Protein AF-A0A347SPN7-F1 (afdb_monomer_lite)

InterPro domains:
  IPR013324 RNA polymerase sigma factor, region 3/4-like [SSF88659] (91-164)
  IPR013325 RNA polymerase sigma factor, region 2 [SSF88946] (21-99)

Foldseek 3Di:
DDQAQALVSQLVVCVVVLVLLVVLCVVLVHDPPDPCNVVLSVVLSVLRSVLSNPDPDDDPVSSVVSSVSSNVVNNVVVVVVVVCVVCVVPDPDDPPPDDPDDPPLCVPVVVVCVVVDDPLLVCCVVCCVVVVDDLVVSCVVVVHDSVVSVVSPVVSCVVCVVVVPDD

Sequence (167 aa):
MNLEHDLTTGFTLAWKEQRLIFGALKRAGVYRSNYLYEDLVQEGYLTYALTWSNSHLTGEEFNHYVFQRIVWRTLDLLRHERYRQEHSDVDELMINDEQVGEPLFWDVQVQELLPQLTAVEQQILFKHLLQEQKLSLLAINLGVTPRYLRKVRTQLRAKLRPLLGRE

Radius of gyration: 19.08 Å; chains: 1; bounding box: 44×43×43 Å

Organism: NCBI:txid1303590

Structure (mmCIF, N/CA/C/O backbone):
data_AF-A0A347SPN7-F1
#
_entry.id   AF-A0A347SPN7-F1
#
loop_
_atom_site.group_PDB
_atom_site.id
_atom_site.type_symbol
_atom_site.label_atom_id
_atom_site.label_alt_id
_atom_site.label_comp_id
_atom_site.label_asym_id
_atom_site.label_entity_id
_atom_site.label_seq_id
_atom_site.pdbx_PDB_ins_code
_atom_site.Cartn_x
_atom_site.Cartn_y
_atom_site.Cartn_z
_atom_site.occupancy
_atom_site.B_iso_or_equiv
_atom_site.auth_seq_id
_atom_site.auth_comp_id
_atom_site.auth_asym_id
_atom_site.auth_atom_id
_atom_site.pdbx_PDB_model_num
ATOM 1 N N . MET A 1 1 ? -17.012 8.437 21.293 1.00 52.00 1 MET A N 1
ATOM 2 C CA . MET A 1 1 ? -16.875 6.998 21.597 1.00 52.00 1 MET A CA 1
ATOM 3 C C . MET A 1 1 ? -15.444 6.654 21.227 1.00 52.00 1 MET A C 1
ATOM 5 O O . MET A 1 1 ? -15.105 6.857 20.068 1.00 52.00 1 MET A O 1
ATOM 9 N N . ASN A 1 2 ? -14.586 6.305 22.189 1.00 75.25 2 ASN A N 1
ATOM 10 C CA . ASN A 1 2 ? -13.213 5.907 21.865 1.00 75.25 2 ASN A CA 1
ATOM 11 C C . ASN A 1 2 ? -13.290 4.557 21.157 1.00 75.25 2 ASN A C 1
ATOM 13 O O . ASN A 1 2 ? -13.872 3.622 21.701 1.00 75.25 2 ASN A O 1
ATOM 17 N N . LE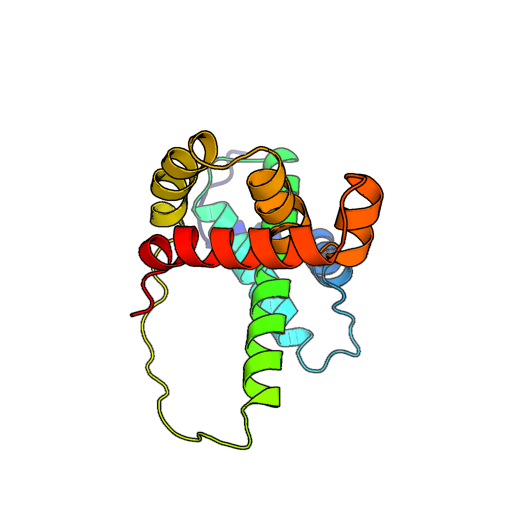U A 1 3 ? -12.803 4.504 19.922 1.00 85.12 3 LEU A N 1
ATOM 18 C CA . LEU A 1 3 ? -12.717 3.261 19.170 1.00 85.12 3 LEU A CA 1
ATOM 19 C C . LEU A 1 3 ? -11.460 2.527 19.630 1.00 85.12 3 LEU A C 1
ATOM 21 O O . LEU A 1 3 ? -10.397 3.137 19.739 1.00 85.12 3 LEU A O 1
ATOM 25 N N . GLU A 1 4 ? -11.592 1.240 19.923 1.00 91.94 4 GLU A N 1
ATOM 26 C CA . GLU A 1 4 ? -10.448 0.407 20.273 1.00 91.94 4 GLU A CA 1
ATOM 27 C C . GLU A 1 4 ? -9.608 0.124 19.024 1.00 91.94 4 GLU A C 1
ATOM 29 O O . GLU A 1 4 ? -10.133 -0.102 17.932 1.00 91.94 4 GLU A O 1
ATOM 34 N N . HIS A 1 5 ? -8.286 0.148 19.181 1.00 92.00 5 HIS A N 1
ATOM 35 C CA . HIS A 1 5 ? -7.334 -0.188 18.125 1.00 92.00 5 HIS A CA 1
ATOM 36 C C . HIS A 1 5 ? -7.055 -1.692 18.127 1.00 92.00 5 HIS A C 1
ATOM 38 O O . HIS A 1 5 ? -5.958 -2.142 18.436 1.00 92.00 5 HIS A O 1
ATOM 44 N N . ASP A 1 6 ? -8.079 -2.478 17.803 1.00 94.44 6 ASP A N 1
ATOM 45 C CA . ASP A 1 6 ? -8.001 -3.932 17.697 1.00 94.44 6 ASP A CA 1
ATOM 46 C C . ASP A 1 6 ? -8.460 -4.422 16.311 1.00 94.44 6 ASP A C 1
ATOM 48 O O . ASP A 1 6 ? -9.026 -3.676 15.504 1.00 94.44 6 ASP A O 1
ATOM 52 N N . LEU A 1 7 ? -8.207 -5.697 16.011 1.00 94.44 7 LEU A N 1
ATOM 53 C CA . LEU A 1 7 ? -8.581 -6.290 14.724 1.00 94.44 7 LEU A CA 1
ATOM 54 C C . LEU A 1 7 ? -10.097 -6.286 14.506 1.00 94.44 7 LEU A C 1
ATOM 56 O O . LEU A 1 7 ? -10.555 -6.016 13.396 1.00 94.44 7 LEU A O 1
ATOM 60 N N . THR A 1 8 ? -10.880 -6.556 15.552 1.00 96.75 8 THR A N 1
ATOM 61 C CA . THR A 1 8 ? -12.343 -6.651 15.469 1.00 96.75 8 THR A CA 1
ATOM 62 C C . THR A 1 8 ? -12.957 -5.315 15.062 1.00 96.75 8 THR A C 1
ATOM 64 O O . THR A 1 8 ? -13.775 -5.247 14.134 1.00 96.75 8 THR A O 1
ATOM 67 N N . THR A 1 9 ? -12.526 -4.229 15.708 1.00 96.00 9 THR A N 1
ATOM 68 C CA . THR A 1 9 ? -12.932 -2.866 15.356 1.00 96.00 9 THR A CA 1
ATOM 69 C C . THR A 1 9 ? -12.430 -2.511 13.965 1.00 96.00 9 THR A C 1
ATOM 71 O O . THR A 1 9 ? -13.204 -1.997 13.157 1.00 96.00 9 THR A O 1
ATOM 74 N N . GLY A 1 10 ? -11.185 -2.868 13.638 1.00 96.06 10 GLY A N 1
ATOM 75 C CA . GLY A 1 10 ? -10.600 -2.675 12.313 1.00 96.06 10 GLY A CA 1
ATOM 76 C C . GLY A 1 10 ? -11.443 -3.284 11.189 1.00 96.06 10 GLY A C 1
ATOM 77 O O . GLY A 1 10 ? -11.787 -2.583 10.240 1.00 96.06 10 GLY A O 1
ATOM 78 N N . PHE A 1 11 ? -11.855 -4.549 11.312 1.00 97.50 11 PHE A N 1
ATOM 79 C CA . PHE A 1 11 ? -12.741 -5.202 10.339 1.00 97.50 11 PHE A CA 1
ATOM 80 C C . PHE A 1 11 ? -14.124 -4.559 10.278 1.00 97.50 11 PHE A C 1
ATOM 82 O O . PHE A 1 11 ? -14.674 -4.368 9.194 1.00 97.50 11 PHE A O 1
ATOM 89 N N . THR A 1 12 ? -14.685 -4.189 11.428 1.00 97.56 12 THR A N 1
ATOM 90 C CA . THR A 1 12 ? -15.996 -3.531 11.488 1.00 97.56 12 THR A CA 1
ATOM 91 C C . THR A 1 12 ? -15.971 -2.184 10.763 1.00 97.56 12 THR A C 1
ATOM 93 O O . THR A 1 12 ? -16.914 -1.838 10.048 1.00 97.56 12 THR A O 1
ATOM 96 N N . LEU A 1 13 ? -14.887 -1.423 10.921 1.00 96.56 13 LEU A N 1
ATOM 97 C CA . LEU A 1 13 ? -14.667 -0.164 10.215 1.00 96.56 13 LEU A CA 1
ATOM 98 C C . LEU A 1 13 ? -14.411 -0.397 8.725 1.00 96.56 13 LEU A C 1
ATOM 100 O O . LEU A 1 13 ? -15.049 0.256 7.905 1.00 96.56 13 LEU A O 1
ATOM 104 N N . ALA A 1 14 ? -13.574 -1.372 8.367 1.00 96.81 14 ALA A N 1
ATOM 105 C CA . ALA A 1 14 ? -13.325 -1.760 6.980 1.00 96.81 14 ALA A CA 1
ATOM 106 C C . ALA A 1 14 ? -14.634 -2.117 6.252 1.00 96.81 14 ALA A C 1
ATOM 108 O O . ALA A 1 14 ? -14.866 -1.702 5.116 1.00 96.81 14 ALA A O 1
ATOM 109 N N . TRP A 1 15 ? -15.532 -2.840 6.932 1.00 96.81 15 TRP A N 1
ATOM 110 C CA . TRP A 1 15 ? -16.851 -3.203 6.414 1.00 96.81 15 TRP A CA 1
ATOM 111 C C . TRP A 1 15 ? -17.771 -2.002 6.187 1.00 96.81 15 TRP A C 1
ATOM 113 O O . TRP A 1 15 ? -18.604 -2.040 5.287 1.00 96.81 15 TRP A O 1
ATOM 123 N N . LYS A 1 16 ? -17.624 -0.924 6.960 1.00 96.31 16 LYS A N 1
ATOM 124 C CA . LYS A 1 16 ? -18.358 0.332 6.734 1.00 96.31 16 LYS A CA 1
ATOM 125 C C . LYS A 1 16 ? -17.717 1.169 5.625 1.00 96.31 16 LYS A C 1
ATOM 127 O O . LYS A 1 16 ? -18.426 1.732 4.796 1.00 96.31 16 LYS A O 1
ATOM 132 N N . GLU A 1 17 ? -16.389 1.182 5.560 1.00 94.19 17 GLU A N 1
ATOM 133 C CA . GLU A 1 17 ? -15.586 1.976 4.623 1.00 94.19 17 GLU A CA 1
ATOM 134 C C . GLU A 1 17 ? -15.191 1.207 3.349 1.00 94.19 17 GLU A C 1
ATOM 136 O O . GLU A 1 17 ? -14.136 1.433 2.755 1.00 94.19 17 GLU A O 1
ATOM 141 N N . GLN A 1 18 ? -16.064 0.323 2.853 1.00 96.75 18 GLN A N 1
ATOM 142 C CA . GLN A 1 18 ? -15.771 -0.511 1.672 1.00 96.75 18 GLN A CA 1
ATOM 143 C C . GLN A 1 18 ? -15.398 0.325 0.438 1.00 96.75 18 GLN A C 1
ATOM 145 O O . GLN A 1 18 ? -14.597 -0.087 -0.400 1.00 96.75 18 GLN A O 1
ATOM 150 N N . ARG A 1 19 ? -15.960 1.537 0.324 1.00 97.25 19 ARG A N 1
ATOM 151 C CA . ARG A 1 19 ? -15.672 2.462 -0.782 1.00 97.25 19 ARG A CA 1
ATOM 152 C C . ARG A 1 19 ? -14.202 2.875 -0.813 1.00 97.25 19 ARG A C 1
ATOM 154 O O . ARG A 1 19 ? -13.665 3.038 -1.907 1.00 97.25 19 ARG A O 1
ATOM 161 N N . LEU A 1 20 ? -13.562 3.018 0.349 1.00 97.69 20 LEU A N 1
ATOM 162 C CA . LEU A 1 20 ? -12.138 3.328 0.455 1.00 97.69 20 LEU A CA 1
ATOM 163 C C . LEU A 1 20 ? -11.307 2.170 -0.099 1.00 97.69 20 LEU A C 1
ATOM 165 O O . LEU A 1 20 ? -10.446 2.389 -0.951 1.00 97.69 20 LEU A O 1
ATOM 169 N N . ILE A 1 21 ? -11.630 0.942 0.312 1.00 97.94 21 ILE A N 1
ATOM 170 C CA . ILE A 1 21 ? -10.950 -0.282 -0.132 1.00 97.94 21 ILE A CA 1
ATOM 171 C C . ILE A 1 21 ? -11.104 -0.451 -1.647 1.00 97.94 21 ILE A C 1
ATOM 173 O O . ILE A 1 21 ? -10.113 -0.532 -2.371 1.00 97.94 21 ILE A O 1
ATOM 177 N N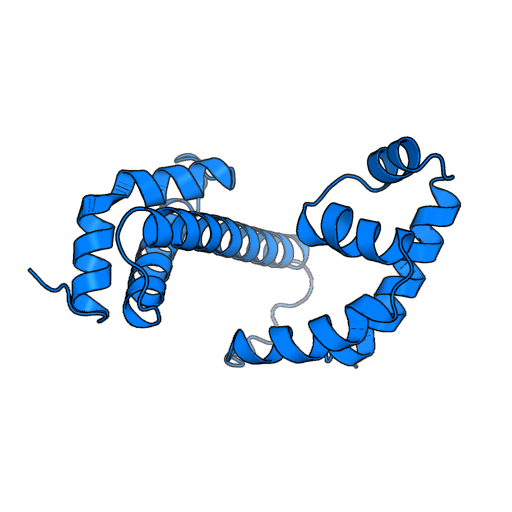 . PHE A 1 22 ? -12.332 -0.395 -2.171 1.00 97.62 22 PHE A N 1
ATOM 178 C CA . PHE A 1 22 ? -12.571 -0.498 -3.614 1.00 97.62 22 PHE A CA 1
ATOM 179 C C . PHE A 1 22 ? -11.910 0.636 -4.403 1.00 97.62 22 PHE A C 1
ATOM 181 O O . PHE A 1 22 ? -11.424 0.419 -5.514 1.00 97.62 22 PHE A O 1
ATOM 188 N N . GLY A 1 23 ? -11.873 1.846 -3.842 1.00 93.62 23 GLY A N 1
ATOM 189 C CA . GLY A 1 23 ? -11.160 2.979 -4.421 1.00 93.62 23 GLY A CA 1
ATOM 190 C C . GLY A 1 23 ? -9.652 2.737 -4.510 1.00 93.62 23 GLY A C 1
ATOM 191 O O . GLY A 1 23 ? -9.049 3.048 -5.539 1.00 93.62 23 GLY A O 1
ATOM 192 N N . ALA A 1 24 ? -9.058 2.146 -3.473 1.00 96.75 24 ALA A N 1
ATOM 193 C CA . ALA A 1 24 ? -7.641 1.801 -3.431 1.00 96.75 24 ALA A CA 1
ATOM 194 C C . ALA A 1 24 ? -7.299 0.727 -4.475 1.00 96.75 24 ALA A C 1
ATOM 196 O O . ALA A 1 24 ? -6.397 0.927 -5.289 1.00 96.75 24 ALA A O 1
ATOM 197 N N . LEU A 1 25 ? -8.087 -0.351 -4.549 1.00 95.44 25 LEU A N 1
ATOM 198 C CA . LEU A 1 25 ? -7.935 -1.389 -5.575 1.00 95.44 25 LEU A CA 1
ATOM 199 C C . LEU A 1 25 ? -8.046 -0.807 -6.989 1.00 95.44 25 LEU A C 1
ATOM 201 O O . LEU A 1 25 ? -7.188 -1.047 -7.840 1.00 95.44 25 LEU A O 1
ATOM 205 N N . LYS A 1 26 ? -9.058 0.035 -7.232 1.00 89.38 26 LYS A N 1
ATOM 206 C CA . LYS A 1 26 ? -9.231 0.712 -8.523 1.00 89.38 26 LYS A CA 1
ATOM 207 C C . LYS A 1 26 ? -8.022 1.581 -8.869 1.00 89.38 26 LYS A C 1
ATOM 209 O O . LYS A 1 26 ? -7.606 1.609 -10.025 1.00 89.38 26 LYS A O 1
ATOM 214 N N . ARG A 1 27 ? -7.438 2.277 -7.888 1.00 88.56 27 ARG A N 1
ATOM 215 C CA . ARG A 1 27 ? -6.217 3.073 -8.083 1.00 88.56 27 ARG A CA 1
ATOM 216 C C . ARG A 1 27 ? -4.997 2.205 -8.402 1.00 88.56 27 ARG A C 1
ATOM 218 O O . ARG A 1 27 ? -4.162 2.642 -9.186 1.00 88.56 27 ARG A O 1
ATOM 225 N N . ALA A 1 28 ? -4.928 0.990 -7.865 1.00 90.31 28 ALA A N 1
ATOM 226 C CA . ALA A 1 28 ? -3.925 -0.013 -8.226 1.00 90.31 28 ALA A CA 1
ATOM 227 C C . ALA A 1 28 ? -4.193 -0.691 -9.592 1.00 90.31 28 ALA A C 1
ATOM 229 O O . ALA A 1 28 ? -3.449 -1.582 -9.994 1.00 90.31 28 ALA A O 1
ATOM 230 N N . GLY A 1 29 ? -5.237 -0.281 -10.325 1.00 88.56 29 GLY A N 1
ATOM 231 C CA . GLY A 1 29 ? -5.594 -0.847 -11.629 1.00 88.56 29 GLY A CA 1
ATOM 232 C C . GLY A 1 29 ? -6.382 -2.157 -11.549 1.00 88.56 29 GLY A C 1
ATOM 233 O O . GLY A 1 29 ? -6.485 -2.869 -12.548 1.00 88.56 29 GLY A O 1
ATOM 234 N N . VAL A 1 30 ? -6.944 -2.485 -10.383 1.00 92.69 30 VAL A N 1
ATOM 235 C CA . VAL A 1 30 ? -7.755 -3.687 -10.170 1.00 92.69 30 VAL A CA 1
ATOM 236 C C . VAL A 1 30 ? -9.229 -3.360 -10.382 1.00 92.69 30 VAL A C 1
ATOM 238 O O . VAL A 1 30 ? -9.826 -2.549 -9.673 1.00 92.69 30 VAL A O 1
ATOM 241 N N . TYR A 1 31 ? -9.823 -4.017 -11.374 1.00 88.69 31 TYR A N 1
ATOM 242 C CA . TYR A 1 31 ? -11.243 -3.927 -11.709 1.00 88.69 31 TYR A CA 1
ATOM 243 C C . TYR A 1 31 ? -11.896 -5.301 -11.550 1.00 88.69 31 TYR A C 1
ATOM 245 O O . TYR A 1 31 ? -11.201 -6.311 -11.523 1.00 88.69 31 TYR A O 1
ATOM 253 N N . ARG A 1 32 ? -13.233 -5.349 -11.508 1.00 87.88 32 ARG A N 1
ATOM 254 C CA . ARG A 1 32 ? -14.009 -6.596 -11.346 1.00 87.88 32 ARG A CA 1
ATOM 255 C C . ARG A 1 32 ? -13.740 -7.667 -12.408 1.00 87.88 32 ARG A C 1
ATOM 257 O O . ARG A 1 32 ? -14.059 -8.822 -12.190 1.00 87.88 32 ARG A O 1
ATOM 264 N N . SER A 1 33 ? -13.190 -7.287 -13.559 1.00 87.38 33 SER A N 1
ATOM 265 C CA . SER A 1 33 ? -12.780 -8.219 -14.612 1.00 87.38 33 SER A CA 1
ATOM 266 C C . SER A 1 33 ? -11.455 -8.935 -14.324 1.00 87.38 33 SER A C 1
ATOM 268 O O . SER A 1 33 ? -11.091 -9.839 -15.069 1.00 87.38 33 SER A O 1
ATOM 270 N N . ASN A 1 34 ? -10.705 -8.521 -13.298 1.00 86.88 34 ASN A N 1
ATOM 271 C CA . ASN A 1 34 ? -9.487 -9.204 -12.875 1.00 86.88 34 ASN A CA 1
ATOM 272 C C . ASN A 1 34 ? -9.861 -10.522 -12.178 1.00 86.88 34 ASN A C 1
ATOM 274 O O . ASN A 1 34 ? -10.700 -10.524 -11.283 1.00 86.88 34 ASN A O 1
ATOM 278 N N . TYR A 1 35 ? -9.229 -11.631 -12.562 1.00 88.56 35 TYR A N 1
ATOM 279 C CA . TYR A 1 35 ? -9.510 -12.949 -11.985 1.00 88.56 35 TYR A CA 1
ATOM 280 C C . TYR A 1 35 ? -9.150 -13.049 -10.489 1.00 88.56 35 TYR A C 1
ATOM 282 O O . TYR A 1 35 ? -9.762 -13.840 -9.785 1.00 88.56 35 TYR A O 1
ATOM 290 N N . LEU A 1 36 ? -8.234 -12.208 -9.990 1.00 92.06 36 LEU A N 1
ATOM 291 C CA . LEU A 1 36 ? -7.881 -12.100 -8.565 1.00 92.06 36 LEU A CA 1
ATOM 292 C C . LEU A 1 36 ? -8.756 -11.101 -7.797 1.00 92.06 36 LEU A C 1
ATOM 294 O O . LEU A 1 36 ? -8.411 -10.720 -6.682 1.00 92.06 36 LEU A O 1
ATOM 298 N N . TYR A 1 37 ? -9.820 -10.563 -8.402 1.00 92.94 37 TYR A N 1
ATOM 299 C CA . TYR A 1 37 ? -10.54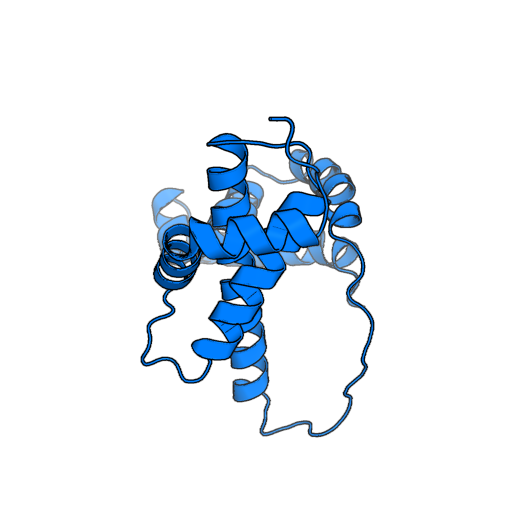1 -9.426 -7.824 1.00 92.94 37 TYR A CA 1
ATOM 300 C C . TYR A 1 37 ? -11.032 -9.700 -6.399 1.00 92.94 37 TYR A C 1
ATOM 302 O O . TYR A 1 37 ? -10.773 -8.890 -5.513 1.00 92.94 37 TYR A O 1
ATOM 310 N N . GLU A 1 38 ? -11.704 -10.830 -6.178 1.00 94.75 38 GLU A N 1
ATOM 311 C CA . GLU A 1 38 ? -12.250 -11.188 -4.864 1.00 94.75 38 GLU A CA 1
ATOM 312 C C . GLU A 1 38 ? -11.137 -11.388 -3.824 1.00 94.75 38 GLU A C 1
ATOM 314 O O . GLU A 1 38 ? -11.227 -10.857 -2.717 1.00 94.75 38 GLU A O 1
ATOM 319 N N . ASP A 1 39 ? -10.037 -12.046 -4.199 1.00 96.31 39 ASP A N 1
ATOM 320 C CA . ASP A 1 39 ? -8.890 -12.263 -3.308 1.00 96.31 39 ASP A CA 1
ATOM 321 C C . ASP A 1 39 ? -8.228 -10.937 -2.910 1.00 96.31 39 ASP A C 1
ATOM 323 O O . ASP A 1 39 ? -7.953 -10.683 -1.737 1.00 96.31 39 ASP A O 1
ATOM 327 N N . LEU A 1 40 ? -8.036 -10.032 -3.874 1.00 96.00 40 LEU A N 1
ATOM 328 C CA . LEU A 1 40 ? -7.465 -8.708 -3.624 1.00 96.00 40 LEU A CA 1
ATOM 329 C C . LEU A 1 40 ? -8.403 -7.820 -2.800 1.00 96.00 40 LEU A C 1
ATOM 331 O O . LEU A 1 40 ? -7.936 -6.971 -2.038 1.00 96.00 40 LEU A O 1
ATOM 335 N N . VAL A 1 41 ? -9.722 -7.998 -2.929 1.00 97.62 41 VAL A N 1
ATOM 336 C CA . VAL A 1 41 ? -10.701 -7.329 -2.064 1.00 97.62 41 VAL A CA 1
ATOM 337 C C . VAL A 1 41 ? -10.514 -7.791 -0.621 1.00 97.62 41 VAL A C 1
ATOM 339 O O . VAL A 1 41 ? -10.419 -6.943 0.268 1.00 97.62 41 VAL A O 1
ATOM 342 N N . GLN A 1 42 ? -10.396 -9.101 -0.388 1.00 96.62 42 GLN A N 1
ATOM 343 C CA . GLN A 1 42 ? -10.165 -9.653 0.950 1.00 96.62 42 GLN A CA 1
ATOM 344 C C . GLN A 1 42 ? -8.832 -9.189 1.546 1.00 96.62 42 GLN A C 1
ATOM 346 O O . GLN A 1 42 ? -8.793 -8.748 2.696 1.00 96.62 42 GLN A O 1
ATOM 351 N N . GLU A 1 43 ? -7.758 -9.176 0.756 1.00 97.50 43 GLU A N 1
ATOM 352 C CA . GLU A 1 43 ? -6.469 -8.600 1.165 1.00 97.50 43 GLU A CA 1
ATOM 353 C C . GLU A 1 43 ? -6.587 -7.112 1.524 1.00 97.50 43 GLU A C 1
ATOM 355 O O . GLU A 1 43 ? -5.940 -6.640 2.461 1.00 97.50 43 GLU A O 1
ATOM 360 N N . GLY A 1 44 ? -7.453 -6.366 0.836 1.00 97.38 44 GLY A N 1
ATOM 361 C CA . GLY A 1 44 ? -7.784 -4.987 1.183 1.00 97.38 44 GLY A CA 1
ATOM 362 C C . GLY A 1 44 ? -8.430 -4.855 2.567 1.00 97.38 44 GLY A C 1
ATOM 363 O O . GLY A 1 44 ? -8.013 -4.002 3.354 1.00 97.38 44 GLY A O 1
ATOM 364 N N . TYR A 1 45 ? -9.397 -5.718 2.897 1.00 98.12 45 TYR A N 1
ATOM 365 C CA . TYR A 1 45 ? -10.010 -5.770 4.233 1.00 98.12 45 TYR A CA 1
ATOM 366 C C . TYR A 1 45 ? -9.000 -6.141 5.321 1.00 98.12 45 TYR A C 1
ATOM 368 O O . TYR A 1 45 ? -8.944 -5.475 6.356 1.00 98.12 45 TYR A O 1
ATOM 376 N N . LEU A 1 46 ? -8.175 -7.163 5.075 1.00 97.50 46 LEU A N 1
ATOM 377 C CA . LEU A 1 46 ? -7.123 -7.598 5.996 1.00 97.50 46 LEU A CA 1
ATOM 378 C C . LEU A 1 46 ? -6.117 -6.476 6.258 1.00 97.50 46 LEU A C 1
ATOM 380 O O . LEU A 1 46 ? -5.827 -6.148 7.409 1.00 97.50 46 LEU A O 1
ATOM 384 N N . THR A 1 47 ? -5.641 -5.834 5.189 1.00 96.88 47 THR A N 1
ATOM 385 C CA . THR A 1 47 ? -4.701 -4.710 5.273 1.00 96.88 47 THR A CA 1
ATOM 386 C C . THR A 1 47 ? -5.299 -3.558 6.068 1.00 96.88 47 THR A C 1
ATOM 388 O O . THR A 1 47 ? -4.600 -2.962 6.889 1.00 96.88 47 THR A O 1
ATOM 391 N N . TYR A 1 48 ? -6.584 -3.253 5.869 1.00 98.12 48 TYR A N 1
ATOM 392 C CA . TYR A 1 48 ? -7.274 -2.226 6.641 1.00 98.12 48 TYR A CA 1
ATOM 393 C C . TYR A 1 48 ? -7.295 -2.569 8.131 1.00 98.12 48 TYR A C 1
ATOM 395 O O . TYR A 1 48 ? -6.846 -1.768 8.951 1.00 98.12 48 TYR A O 1
ATOM 403 N N . ALA A 1 49 ? -7.793 -3.758 8.479 1.00 96.75 49 ALA A N 1
ATOM 404 C CA . ALA A 1 49 ? -7.973 -4.170 9.866 1.00 96.75 49 ALA A CA 1
ATOM 405 C C . ALA A 1 49 ? -6.640 -4.240 10.626 1.00 96.75 49 ALA A C 1
ATOM 407 O O . ALA A 1 49 ? -6.535 -3.694 11.722 1.00 96.75 49 ALA A O 1
ATOM 408 N N . LEU A 1 50 ? -5.603 -4.820 10.011 1.00 95.31 50 LEU A N 1
ATOM 409 C CA . LEU A 1 50 ? -4.249 -4.867 10.574 1.00 95.31 50 LEU A CA 1
ATOM 410 C C . LEU A 1 50 ? -3.638 -3.472 10.732 1.00 95.31 50 LEU A C 1
ATOM 412 O O . LEU A 1 50 ? -2.926 -3.194 11.693 1.00 95.31 50 LEU A O 1
ATOM 416 N N . THR A 1 51 ? -3.897 -2.570 9.785 1.00 93.12 51 THR A N 1
ATOM 417 C CA . THR A 1 51 ? -3.394 -1.196 9.882 1.00 93.12 51 THR A CA 1
ATOM 418 C C . THR A 1 51 ? -4.094 -0.435 11.008 1.00 93.12 51 THR A C 1
ATOM 420 O O . THR A 1 51 ? -3.448 0.338 11.713 1.00 93.12 51 THR A O 1
ATOM 423 N N . TRP A 1 52 ? -5.391 -0.672 11.220 1.00 94.75 52 TRP A N 1
ATOM 424 C CA . TRP A 1 52 ? -6.135 -0.100 12.343 1.00 94.75 52 TRP A CA 1
ATOM 425 C C . TRP A 1 52 ? -5.608 -0.594 13.691 1.00 94.75 52 TRP A C 1
ATOM 427 O O . TRP A 1 52 ? -5.328 0.229 14.560 1.00 94.75 52 TRP A O 1
ATOM 437 N N . SER A 1 53 ? -5.419 -1.910 13.847 1.00 93.44 53 SER A N 1
ATOM 438 C CA . SER A 1 53 ? -4.953 -2.503 15.108 1.00 93.44 53 SER A CA 1
ATOM 439 C C . SER A 1 53 ? -3.533 -2.082 15.489 1.00 93.44 53 SER A C 1
ATOM 441 O O . SER A 1 53 ? -3.203 -2.006 16.666 1.00 93.44 53 SER A O 1
ATOM 443 N N . ASN A 1 54 ? -2.688 -1.806 14.494 1.00 91.81 54 ASN A N 1
ATOM 444 C CA . ASN A 1 54 ? -1.269 -1.509 14.701 1.00 91.81 54 ASN A CA 1
ATOM 445 C C . ASN A 1 54 ? -0.946 -0.009 14.648 1.00 91.81 54 ASN A C 1
ATOM 447 O O . ASN A 1 54 ? 0.225 0.365 14.646 1.00 91.81 54 ASN A O 1
ATOM 451 N N . SER A 1 55 ? -1.954 0.860 14.557 1.00 88.25 55 SER A N 1
ATOM 452 C CA . SER A 1 55 ? -1.763 2.312 14.561 1.00 88.25 55 SER A CA 1
ATOM 453 C C . SER A 1 55 ? -2.591 2.971 15.658 1.00 88.25 55 SER A C 1
ATOM 455 O O . SER A 1 55 ? -3.469 2.353 16.242 1.00 88.25 55 SER A O 1
ATOM 457 N N . HIS A 1 56 ? -2.309 4.243 15.932 1.00 90.00 56 HIS A N 1
ATOM 458 C CA . HIS A 1 56 ? -3.134 5.105 16.790 1.00 90.00 56 HIS A CA 1
ATOM 459 C C . HIS A 1 56 ? -3.804 6.230 15.984 1.00 90.00 56 HIS A C 1
ATOM 461 O O . HIS A 1 56 ? -4.298 7.207 16.544 1.00 90.00 56 HIS A O 1
ATOM 467 N N . LEU A 1 57 ? -3.762 6.123 14.651 1.00 86.81 57 LEU A N 1
ATOM 468 C CA . LEU A 1 57 ? -4.326 7.114 13.743 1.00 86.81 57 LEU A CA 1
ATOM 469 C C . LEU A 1 57 ? -5.841 6.963 13.698 1.00 86.81 57 LEU A C 1
ATOM 471 O O . LEU A 1 57 ? -6.364 5.852 13.701 1.00 86.81 57 LEU A O 1
ATOM 475 N N . THR A 1 58 ? -6.554 8.075 13.568 1.00 90.44 58 THR A N 1
ATOM 476 C CA . THR A 1 58 ? -8.016 8.060 13.456 1.00 90.44 58 THR A CA 1
ATOM 477 C C . THR A 1 58 ? -8.489 9.023 12.372 1.00 90.44 58 THR A C 1
ATOM 479 O O . THR A 1 58 ? -7.725 9.847 11.868 1.00 90.44 58 THR A O 1
ATOM 482 N N . GLY A 1 59 ? -9.755 8.895 11.973 1.00 90.00 59 GLY A N 1
ATOM 483 C CA . GLY A 1 59 ? -10.384 9.813 11.026 1.00 90.00 59 GLY A CA 1
ATOM 484 C C . GLY A 1 59 ? -9.668 9.887 9.674 1.00 90.00 59 GLY A C 1
ATOM 485 O O . GLY A 1 59 ? -9.325 8.871 9.071 1.00 90.00 59 GLY A O 1
ATOM 486 N N . GLU A 1 60 ? -9.474 11.108 9.178 1.00 88.50 60 GLU A N 1
ATOM 487 C CA . GLU A 1 60 ? -8.934 11.355 7.838 1.00 88.50 60 GLU A CA 1
ATOM 488 C C . GLU A 1 60 ? -7.463 10.936 7.693 1.00 88.50 60 GLU A C 1
ATOM 490 O O . GLU A 1 60 ? -7.082 10.397 6.653 1.00 88.50 60 GLU A O 1
ATOM 495 N N . GLU A 1 61 ? -6.654 11.104 8.741 1.00 86.81 61 GLU A N 1
ATOM 496 C CA . GLU A 1 61 ? -5.244 10.694 8.740 1.00 86.81 61 GLU A CA 1
ATOM 497 C C . GLU A 1 61 ? -5.112 9.181 8.558 1.00 86.81 61 GLU A C 1
ATOM 499 O O . GLU A 1 61 ? -4.339 8.712 7.717 1.00 86.81 61 GLU A O 1
ATOM 504 N N . PHE A 1 62 ? -5.933 8.416 9.286 1.00 92.12 62 PHE A N 1
ATOM 505 C CA . PHE A 1 62 ? -6.008 6.970 9.111 1.00 92.12 62 PHE A CA 1
ATOM 506 C C . PHE A 1 62 ? -6.460 6.608 7.696 1.00 92.12 62 PHE A C 1
ATOM 508 O O . PHE A 1 62 ? -5.828 5.779 7.045 1.00 92.12 62 PHE A O 1
ATOM 515 N N . ASN A 1 63 ? -7.510 7.262 7.189 1.00 90.50 63 ASN A N 1
ATOM 516 C CA . ASN A 1 63 ? -8.045 6.990 5.857 1.00 90.50 63 ASN A CA 1
ATOM 517 C C . ASN A 1 63 ? -7.002 7.226 4.755 1.00 90.50 63 ASN A C 1
ATOM 519 O O . ASN A 1 63 ? -6.876 6.407 3.845 1.00 90.50 63 ASN A O 1
ATOM 523 N N . HIS A 1 64 ? -6.224 8.308 4.836 1.00 87.81 64 HIS A N 1
ATOM 524 C CA . HIS A 1 64 ? -5.154 8.569 3.875 1.00 87.81 64 HIS A CA 1
ATOM 525 C C . HIS A 1 64 ? -4.055 7.503 3.950 1.00 87.81 64 HIS A C 1
ATOM 527 O O . HIS A 1 64 ? -3.621 6.977 2.921 1.00 87.81 64 HIS A O 1
ATOM 533 N N . TYR A 1 65 ? -3.638 7.156 5.169 1.00 88.50 65 TYR A N 1
ATOM 534 C CA . TYR A 1 65 ? -2.587 6.174 5.410 1.00 88.50 65 TYR A CA 1
ATOM 535 C C . TYR A 1 65 ? -2.984 4.770 4.934 1.00 88.50 65 TYR A C 1
ATOM 537 O O . TYR A 1 65 ? -2.269 4.142 4.147 1.00 88.50 65 TYR A O 1
ATOM 545 N N . VAL A 1 66 ? -4.158 4.292 5.349 1.00 94.81 66 VAL A N 1
ATOM 546 C CA . VAL A 1 66 ? -4.651 2.954 5.009 1.00 94.81 66 VAL A CA 1
ATOM 547 C C . VAL A 1 66 ? -4.951 2.826 3.517 1.00 94.81 66 VAL A C 1
ATOM 549 O O . VAL A 1 66 ? -4.684 1.782 2.924 1.00 94.81 66 VAL A O 1
ATOM 552 N N . PHE A 1 67 ? -5.414 3.901 2.871 1.00 93.75 67 PHE A N 1
ATOM 553 C CA . PHE A 1 67 ? -5.626 3.919 1.427 1.00 93.75 67 PHE A CA 1
ATOM 554 C C . PHE A 1 67 ? -4.320 3.668 0.665 1.00 93.75 67 PHE A C 1
ATOM 556 O O . PHE A 1 67 ? -4.288 2.817 -0.224 1.00 93.75 67 PHE A O 1
ATOM 563 N N . GLN A 1 68 ? -3.227 4.352 1.028 1.00 89.56 68 GLN A N 1
ATOM 564 C CA . GLN A 1 68 ? -1.918 4.108 0.406 1.00 89.56 68 GLN A CA 1
ATOM 565 C C . GLN A 1 68 ? -1.399 2.697 0.699 1.00 89.56 68 GLN A C 1
ATOM 567 O O . GLN A 1 68 ? -0.919 2.026 -0.215 1.00 89.56 68 GLN A O 1
ATOM 572 N N . ARG A 1 69 ? -1.558 2.209 1.937 1.00 90.50 69 ARG A N 1
ATOM 573 C CA . ARG A 1 69 ? -1.166 0.842 2.326 1.00 90.50 69 ARG A CA 1
ATOM 574 C C . ARG A 1 69 ? -1.860 -0.218 1.475 1.00 90.50 69 ARG A C 1
ATOM 576 O O . ARG A 1 69 ? -1.189 -1.112 0.970 1.00 90.50 69 ARG A O 1
ATOM 583 N N . ILE A 1 70 ? -3.171 -0.094 1.261 1.00 95.81 70 ILE A N 1
ATOM 584 C CA . ILE A 1 70 ? -3.934 -1.026 0.419 1.00 95.81 70 ILE A CA 1
ATOM 585 C C . ILE A 1 70 ? -3.469 -0.949 -1.041 1.00 95.81 70 ILE A C 1
ATOM 587 O O . ILE A 1 70 ? -3.287 -1.992 -1.670 1.00 95.81 70 ILE A O 1
ATOM 591 N N . VAL A 1 71 ? -3.233 0.254 -1.586 1.00 91.56 71 VAL A N 1
ATOM 592 C CA . VAL A 1 71 ? -2.702 0.415 -2.955 1.00 91.56 71 VAL A CA 1
ATOM 593 C C . VAL A 1 71 ? -1.367 -0.314 -3.107 1.00 91.56 71 VAL A C 1
ATOM 595 O O . VAL A 1 71 ? -1.203 -1.086 -4.050 1.00 91.56 71 VAL A O 1
ATOM 598 N N . TRP A 1 72 ? -0.425 -0.104 -2.186 1.00 91.75 72 TRP A N 1
ATOM 599 C CA . TRP A 1 72 ? 0.893 -0.738 -2.246 1.00 91.75 72 TRP A CA 1
ATOM 600 C C . TRP A 1 72 ? 0.818 -2.248 -2.083 1.00 91.75 72 TRP A C 1
ATOM 602 O O . TRP A 1 72 ? 1.359 -2.962 -2.923 1.00 91.75 72 TRP A O 1
ATOM 612 N N . ARG A 1 73 ? 0.069 -2.735 -1.088 1.00 95.31 73 ARG A N 1
ATOM 613 C CA . ARG A 1 73 ? -0.136 -4.173 -0.890 1.00 95.31 73 ARG A CA 1
ATOM 614 C C . ARG A 1 73 ? -0.709 -4.832 -2.143 1.00 95.31 73 ARG A C 1
ATOM 616 O O . ARG A 1 73 ? -0.220 -5.872 -2.569 1.00 95.31 73 ARG A O 1
ATOM 623 N N . THR A 1 74 ? -1.699 -4.197 -2.768 1.00 91.19 74 THR A N 1
ATOM 624 C CA . THR A 1 74 ? -2.302 -4.687 -4.014 1.00 91.19 74 THR A CA 1
ATOM 625 C C . THR A 1 74 ? -1.276 -4.743 -5.148 1.00 91.19 74 THR A C 1
ATOM 627 O O . THR A 1 74 ? -1.195 -5.744 -5.856 1.00 91.19 74 THR A O 1
ATOM 630 N N . LEU A 1 75 ? -0.469 -3.691 -5.327 1.00 90.62 75 LEU A N 1
ATOM 631 C CA . LEU A 1 75 ? 0.584 -3.669 -6.347 1.00 90.62 75 LEU A CA 1
ATOM 632 C C . LEU A 1 75 ? 1.637 -4.756 -6.105 1.00 90.62 75 LEU A C 1
ATOM 634 O O . LEU A 1 75 ? 2.038 -5.419 -7.058 1.00 90.62 75 LEU A O 1
ATOM 638 N N . ASP A 1 76 ? 2.053 -4.971 -4.859 1.00 90.31 76 ASP A N 1
ATOM 639 C CA . ASP A 1 76 ? 3.031 -6.005 -4.513 1.00 90.31 76 ASP A CA 1
ATOM 640 C C . ASP A 1 76 ? 2.510 -7.411 -4.826 1.00 90.31 76 ASP A C 1
ATOM 642 O O . ASP A 1 76 ? 3.220 -8.197 -5.457 1.00 90.31 76 ASP A O 1
ATOM 646 N N . LEU A 1 77 ? 1.249 -7.704 -4.487 1.00 89.62 77 LEU A N 1
ATOM 647 C CA . LEU A 1 77 ? 0.603 -8.975 -4.829 1.00 89.62 77 LEU A CA 1
ATOM 648 C C . LEU A 1 77 ? 0.521 -9.182 -6.346 1.00 89.62 77 LEU A C 1
ATOM 650 O O . LEU A 1 77 ? 0.870 -10.250 -6.845 1.00 89.62 77 LEU A O 1
ATOM 654 N N . LEU A 1 78 ? 0.141 -8.148 -7.103 1.00 87.19 78 LEU A N 1
ATOM 655 C CA . LEU A 1 78 ? 0.097 -8.222 -8.566 1.00 87.19 78 LEU A CA 1
ATOM 656 C C . LEU A 1 78 ? 1.484 -8.433 -9.186 1.00 87.19 78 LEU A C 1
ATOM 658 O O . LEU A 1 78 ? 1.602 -9.143 -10.184 1.00 87.19 78 LEU A O 1
ATOM 662 N N . ARG A 1 79 ? 2.537 -7.818 -8.634 1.00 84.50 79 ARG A N 1
ATOM 663 C CA . ARG A 1 79 ? 3.919 -8.038 -9.092 1.00 84.50 79 ARG A CA 1
ATOM 664 C C . ARG A 1 79 ? 4.364 -9.470 -8.812 1.00 84.50 79 ARG A C 1
ATOM 666 O O . ARG A 1 79 ? 4.977 -10.081 -9.684 1.00 84.50 79 ARG A O 1
ATOM 673 N N . HIS A 1 80 ? 4.050 -9.991 -7.626 1.00 81.56 80 HIS A N 1
ATOM 674 C CA . HIS A 1 80 ? 4.379 -11.362 -7.253 1.00 81.56 80 HIS A CA 1
ATOM 675 C C . HIS A 1 80 ? 3.677 -12.370 -8.165 1.00 81.56 80 HIS A C 1
ATOM 677 O O . HIS A 1 80 ? 4.323 -13.265 -8.700 1.00 81.56 80 HIS A O 1
ATOM 683 N N . GLU A 1 81 ? 2.389 -12.171 -8.433 1.00 83.50 81 GLU A N 1
ATOM 684 C CA . GLU A 1 81 ? 1.634 -13.062 -9.311 1.00 83.50 81 GLU A CA 1
ATOM 685 C C . GLU A 1 81 ? 2.127 -13.004 -10.764 1.00 83.50 81 GLU A C 1
ATOM 687 O O . GLU A 1 81 ? 2.300 -14.043 -11.393 1.00 83.50 81 GLU A O 1
ATOM 692 N N . ARG A 1 82 ? 2.468 -11.818 -11.289 1.00 79.00 82 ARG A N 1
ATOM 693 C CA . ARG A 1 82 ? 3.111 -11.717 -12.614 1.00 79.00 82 ARG A CA 1
ATOM 694 C C . ARG A 1 82 ? 4.433 -12.469 -12.670 1.00 79.00 82 ARG A C 1
ATOM 696 O O . ARG A 1 82 ? 4.685 -13.171 -13.639 1.00 79.00 82 ARG A O 1
ATOM 703 N N . TYR A 1 83 ? 5.260 -12.344 -11.633 1.00 78.56 83 TYR A N 1
ATOM 704 C CA . TYR A 1 83 ? 6.520 -13.075 -11.556 1.00 78.56 83 TYR A CA 1
ATOM 705 C C . TYR A 1 83 ? 6.288 -14.589 -11.580 1.00 78.56 83 TYR A C 1
ATOM 707 O O . TYR A 1 83 ? 6.934 -15.278 -12.367 1.00 78.56 83 TYR A O 1
ATOM 715 N N . ARG A 1 84 ? 5.328 -15.087 -10.784 1.00 76.00 84 ARG A N 1
ATOM 716 C CA . ARG A 1 84 ? 4.936 -16.504 -10.776 1.00 76.00 84 ARG A CA 1
ATOM 717 C C . ARG A 1 84 ? 4.484 -16.970 -12.156 1.00 76.00 84 ARG A C 1
ATOM 719 O O . ARG A 1 84 ? 4.946 -18.007 -12.604 1.00 76.00 84 ARG A O 1
ATOM 726 N N . GLN A 1 85 ? 3.655 -16.194 -12.850 1.00 76.00 85 GLN A N 1
ATOM 727 C CA . GLN A 1 85 ? 3.175 -16.536 -14.193 1.00 76.00 85 GLN A CA 1
ATOM 728 C C . GLN A 1 85 ? 4.289 -16.548 -15.241 1.00 76.00 85 GLN A C 1
ATOM 730 O O . GLN A 1 85 ? 4.351 -17.459 -16.057 1.00 76.00 85 GLN A O 1
ATOM 735 N N . GLU A 1 86 ? 5.191 -15.566 -15.206 1.00 71.38 86 GLU A N 1
ATOM 736 C CA . GLU A 1 86 ? 6.322 -15.470 -16.138 1.00 71.38 86 GLU A CA 1
ATOM 737 C C . GLU A 1 86 ? 7.381 -16.564 -15.913 1.00 71.38 86 GLU A C 1
ATOM 739 O O . GLU A 1 86 ? 8.108 -16.904 -16.843 1.00 71.38 86 GLU A O 1
ATOM 744 N N . HIS A 1 87 ? 7.477 -17.115 -14.699 1.00 64.31 87 HIS A N 1
ATOM 745 C CA . HIS A 1 87 ? 8.469 -18.132 -14.319 1.00 64.31 87 HIS A CA 1
ATOM 746 C C . HIS A 1 87 ? 7.841 -19.518 -14.074 1.00 64.31 87 HIS A C 1
ATOM 748 O O . HIS A 1 87 ? 8.533 -20.445 -13.657 1.00 64.31 87 HIS A O 1
ATOM 754 N N . SER A 1 88 ? 6.549 -19.675 -14.384 1.00 55.31 88 SER A N 1
ATOM 755 C CA . SER A 1 88 ? 5.785 -20.919 -14.219 1.00 55.31 88 SER A CA 1
ATOM 756 C C . SER A 1 88 ? 6.239 -22.049 -15.152 1.00 55.31 88 SER A C 1
ATOM 758 O O . SER A 1 88 ? 5.860 -23.192 -14.918 1.00 55.31 88 SER A O 1
ATOM 760 N N . ASP A 1 89 ? 7.042 -21.758 -16.180 1.00 44.69 89 ASP A N 1
ATOM 761 C CA . ASP A 1 89 ? 7.552 -22.764 -17.122 1.00 44.69 89 ASP A CA 1
ATOM 762 C C . ASP A 1 89 ? 8.898 -23.389 -16.691 1.00 44.69 89 ASP A C 1
ATOM 764 O O . ASP A 1 89 ? 9.423 -24.227 -17.424 1.00 44.69 89 ASP A O 1
ATOM 768 N N . VAL A 1 90 ? 9.494 -23.007 -15.543 1.00 42.22 90 VAL A N 1
ATOM 769 C CA . VAL A 1 90 ? 10.864 -23.463 -15.201 1.00 42.22 90 VAL A CA 1
ATOM 770 C C . VAL A 1 90 ? 11.069 -24.061 -13.804 1.00 42.22 90 VAL A C 1
ATOM 772 O O . VAL A 1 90 ? 11.985 -24.860 -13.678 1.00 42.22 90 VAL A O 1
ATOM 775 N N . ASP A 1 91 ? 10.259 -23.803 -12.776 1.00 37.84 91 ASP A N 1
ATOM 776 C CA . ASP A 1 91 ? 10.530 -24.415 -11.460 1.00 37.84 91 ASP A CA 1
ATOM 777 C C . ASP A 1 91 ? 9.258 -24.646 -10.636 1.00 37.84 91 ASP A C 1
ATOM 779 O O . ASP A 1 91 ? 8.788 -23.794 -9.885 1.00 37.84 91 ASP A O 1
ATOM 783 N N . GLU A 1 92 ? 8.732 -25.866 -10.724 1.00 40.53 92 GLU A N 1
ATOM 784 C CA . GLU A 1 92 ? 7.780 -26.450 -9.772 1.00 40.53 92 GLU A CA 1
ATOM 785 C C . GLU A 1 92 ? 8.489 -26.890 -8.468 1.00 40.53 92 GLU A C 1
ATOM 787 O O . GLU A 1 92 ? 8.108 -27.863 -7.820 1.00 40.53 92 GLU A O 1
ATOM 792 N N . LEU A 1 93 ? 9.567 -26.210 -8.063 1.00 42.50 93 LEU A N 1
ATOM 793 C CA . LEU A 1 93 ? 10.371 -26.593 -6.907 1.00 42.50 93 LEU A CA 1
ATOM 794 C C . LEU A 1 93 ? 10.713 -25.370 -6.055 1.00 42.50 93 LEU A C 1
ATOM 796 O O . LEU A 1 93 ? 11.294 -24.403 -6.531 1.00 42.50 93 LEU A O 1
ATOM 800 N N . MET A 1 94 ? 10.414 -25.496 -4.759 1.00 34.75 94 MET A N 1
ATOM 801 C CA . MET A 1 94 ? 10.713 -24.577 -3.648 1.00 34.75 94 MET A CA 1
ATOM 802 C C . MET A 1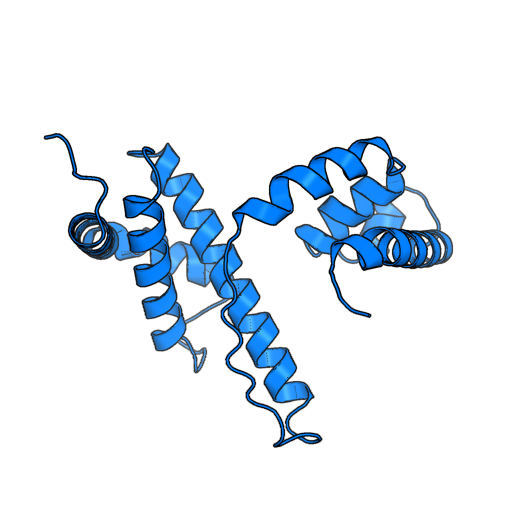 94 ? 9.603 -23.571 -3.300 1.00 34.75 94 MET A C 1
ATOM 804 O O . MET A 1 94 ? 9.797 -22.357 -3.287 1.00 34.75 94 MET A O 1
ATOM 808 N N . ILE A 1 95 ? 8.452 -24.099 -2.868 1.00 38.34 95 ILE A N 1
ATOM 809 C CA . ILE A 1 95 ? 7.666 -23.434 -1.819 1.00 38.34 95 ILE A CA 1
ATOM 810 C C . ILE A 1 95 ? 8.515 -23.495 -0.541 1.00 38.34 95 ILE A C 1
ATOM 812 O O . ILE A 1 95 ? 8.467 -24.482 0.188 1.00 38.34 95 ILE A O 1
ATOM 816 N N . ASN A 1 96 ? 9.319 -22.463 -0.293 1.00 36.19 96 ASN A N 1
ATOM 817 C CA . ASN A 1 96 ? 9.783 -22.159 1.054 1.00 36.19 96 ASN A CA 1
ATOM 818 C C . ASN A 1 96 ? 8.863 -21.076 1.607 1.00 36.19 96 ASN A C 1
ATOM 820 O O . ASN A 1 96 ? 8.937 -19.906 1.233 1.00 36.19 96 ASN A O 1
ATOM 824 N N . ASP A 1 97 ? 7.958 -21.533 2.463 1.00 40.84 97 ASP A N 1
ATOM 825 C CA . ASP A 1 97 ? 7.146 -20.738 3.372 1.00 40.84 97 ASP A CA 1
ATOM 826 C C . ASP A 1 97 ? 8.075 -20.115 4.427 1.00 40.84 97 ASP A C 1
ATOM 828 O O . ASP A 1 97 ? 8.178 -20.577 5.562 1.00 40.84 97 ASP A O 1
ATOM 832 N N . GLU A 1 98 ? 8.859 -19.117 4.015 1.00 38.81 98 GLU A N 1
ATOM 833 C CA . GLU A 1 98 ? 9.628 -18.289 4.935 1.00 38.81 98 GLU A CA 1
ATOM 834 C C . GLU A 1 98 ? 8.831 -17.018 5.210 1.00 38.81 98 GLU A C 1
ATOM 836 O O . GLU A 1 98 ? 8.634 -16.154 4.352 1.00 38.81 98 GLU A O 1
ATOM 841 N N . GLN A 1 99 ? 8.327 -16.962 6.440 1.00 46.88 9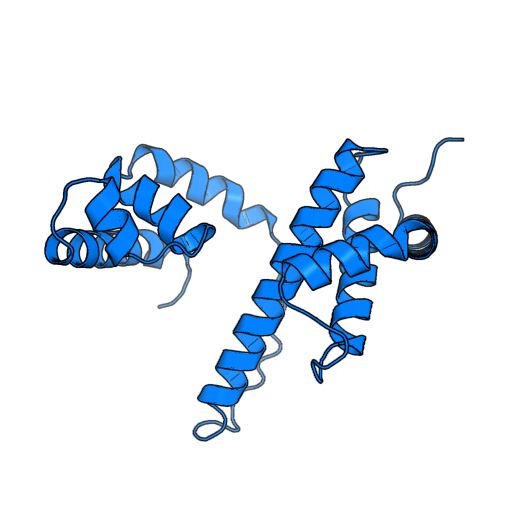9 GLN A N 1
ATOM 842 C CA . GLN A 1 99 ? 7.616 -15.848 7.037 1.00 46.88 99 GLN A CA 1
ATOM 843 C C . GLN A 1 99 ? 8.272 -14.511 6.674 1.00 46.88 99 GLN A C 1
ATOM 845 O O . GLN A 1 99 ? 9.353 -14.184 7.163 1.00 46.88 99 GLN A O 1
ATOM 850 N N . VAL A 1 100 ? 7.596 -13.694 5.859 1.00 43.50 100 VAL A N 1
ATOM 851 C CA . VAL A 1 100 ? 7.994 -12.296 5.654 1.00 43.50 100 VAL A CA 1
ATOM 852 C C . VAL A 1 100 ? 7.561 -11.506 6.886 1.00 43.50 100 VAL A C 1
ATOM 854 O O . VAL A 1 100 ? 6.515 -10.856 6.919 1.00 43.50 100 VAL A O 1
ATOM 857 N N . GLY A 1 101 ? 8.371 -11.629 7.933 1.00 37.12 101 GLY A N 1
ATOM 858 C CA . GLY A 1 101 ? 8.357 -10.743 9.078 1.00 37.12 101 GLY A CA 1
ATOM 859 C C . GLY A 1 101 ? 8.746 -9.319 8.672 1.00 37.12 101 GLY A C 1
ATOM 860 O O . GLY A 1 101 ? 9.724 -9.103 7.963 1.00 37.12 101 GLY A O 1
ATOM 861 N N . GLU A 1 102 ? 7.976 -8.370 9.207 1.00 44.06 102 GLU A N 1
ATOM 862 C CA . GLU A 1 102 ? 8.433 -7.064 9.708 1.00 44.06 102 GLU A CA 1
ATOM 863 C C . GLU A 1 102 ? 8.805 -5.954 8.687 1.00 44.06 102 GLU A C 1
ATOM 865 O O . GLU A 1 102 ? 9.929 -5.869 8.192 1.00 44.06 102 GLU A O 1
ATOM 870 N N . PRO A 1 103 ? 7.905 -4.965 8.486 1.00 43.44 103 PRO A N 1
ATOM 871 C CA . PRO A 1 103 ? 8.207 -3.678 7.845 1.00 43.44 103 PRO A CA 1
ATOM 872 C C . PRO A 1 103 ? 9.168 -2.768 8.639 1.00 43.44 103 PRO A C 1
ATOM 874 O O . PRO A 1 103 ? 9.554 -1.724 8.122 1.00 43.44 103 PRO A O 1
ATOM 877 N N . LEU A 1 104 ? 9.540 -3.114 9.878 1.00 42.38 104 LEU A N 1
ATOM 878 C CA . LEU A 1 104 ? 10.274 -2.220 10.786 1.00 42.38 104 LEU A CA 1
ATOM 879 C C . LEU A 1 104 ? 11.777 -2.102 10.467 1.00 42.38 104 LEU A C 1
ATOM 881 O O . LEU A 1 104 ? 12.407 -1.099 10.793 1.00 42.38 104 LEU A O 1
ATOM 885 N N . PHE A 1 105 ? 12.365 -3.109 9.813 1.00 39.12 105 PHE A N 1
ATOM 886 C CA . PHE A 1 105 ? 13.811 -3.161 9.551 1.00 39.12 105 PHE A CA 1
ATOM 887 C C . PHE A 1 105 ? 14.256 -2.231 8.407 1.00 39.12 105 PHE A C 1
ATOM 889 O O . PHE A 1 105 ? 15.382 -1.729 8.402 1.00 39.12 105 PHE A O 1
ATOM 896 N N . TRP A 1 106 ? 13.361 -1.948 7.454 1.00 46.94 106 TRP A N 1
ATOM 897 C CA . TRP A 1 106 ? 13.668 -1.143 6.266 1.00 46.94 106 TRP A CA 1
ATOM 898 C C . TRP A 1 106 ? 13.856 0.347 6.564 1.00 46.94 106 TRP A C 1
ATOM 900 O O . TRP A 1 106 ? 14.615 1.012 5.858 1.00 46.94 106 TRP A O 1
ATOM 910 N N . ASP A 1 107 ? 13.211 0.871 7.608 1.00 55.09 107 ASP A N 1
ATOM 911 C CA . ASP A 1 107 ? 13.212 2.311 7.881 1.00 55.09 107 ASP A CA 1
ATOM 912 C C . ASP A 1 107 ? 14.572 2.829 8.370 1.00 55.09 107 ASP A C 1
ATOM 914 O O . ASP A 1 107 ? 14.974 3.922 7.982 1.00 55.09 107 ASP A O 1
ATOM 918 N N . VAL A 1 108 ? 15.334 2.057 9.151 1.00 54.75 108 VAL A N 1
ATOM 919 C CA . VAL A 1 108 ? 16.596 2.551 9.739 1.00 54.75 108 VAL A CA 1
ATOM 920 C C . VAL A 1 108 ? 17.742 2.535 8.719 1.00 54.75 108 VAL A C 1
ATOM 922 O O . VAL A 1 108 ? 18.428 3.537 8.525 1.00 54.75 108 VAL A O 1
ATOM 925 N N . GLN A 1 109 ? 17.919 1.430 7.989 1.00 60.94 109 GLN A N 1
ATOM 926 C CA . GLN A 1 109 ? 19.053 1.266 7.068 1.00 60.94 109 GLN A CA 1
ATOM 927 C C . GLN A 1 109 ? 18.919 2.101 5.787 1.00 60.94 109 GLN A C 1
ATOM 929 O O . GLN A 1 109 ? 19.910 2.594 5.244 1.00 60.94 109 GLN A O 1
ATOM 934 N N . VAL A 1 110 ? 17.690 2.296 5.296 1.00 62.88 110 VAL A N 1
ATOM 935 C CA . VAL A 1 110 ? 17.451 3.153 4.127 1.00 62.88 110 VAL A CA 1
ATOM 936 C C . VAL A 1 110 ? 17.664 4.623 4.493 1.00 62.88 110 VAL A C 1
ATOM 938 O O . VAL A 1 110 ? 18.265 5.352 3.701 1.00 62.88 110 VAL A O 1
ATOM 941 N N . GLN A 1 111 ? 17.258 5.057 5.693 1.00 65.56 111 GLN A N 1
ATOM 942 C CA . GLN A 1 111 ? 17.484 6.428 6.166 1.00 65.56 111 GLN A CA 1
ATOM 943 C C . GLN A 1 111 ? 18.976 6.771 6.309 1.00 65.56 111 GLN A C 1
ATOM 945 O O . GLN A 1 111 ? 19.370 7.886 5.967 1.00 65.56 111 GLN A O 1
ATOM 950 N N . GLU A 1 112 ? 19.821 5.816 6.708 1.00 71.94 112 GLU A N 1
ATOM 951 C CA . GLU A 1 112 ? 21.281 5.995 6.758 1.00 71.94 112 GLU A CA 1
ATOM 952 C C . GLU A 1 112 ? 21.944 6.043 5.368 1.00 71.94 112 GLU A C 1
ATOM 954 O O . GLU A 1 112 ? 22.963 6.719 5.180 1.00 71.94 112 GLU A O 1
ATOM 959 N N . LEU A 1 113 ? 21.370 5.358 4.371 1.00 75.06 113 LEU A N 1
ATOM 960 C CA . LEU A 1 113 ? 21.903 5.332 3.006 1.00 75.06 113 LEU A CA 1
ATOM 961 C C . LEU A 1 113 ? 21.516 6.579 2.196 1.00 75.06 113 LEU A C 1
ATOM 963 O O . LEU A 1 113 ? 22.299 7.034 1.360 1.00 75.06 113 LEU A O 1
ATOM 967 N N . LEU A 1 114 ? 20.333 7.155 2.428 1.00 76.50 114 LEU A N 1
ATOM 968 C CA . LEU A 1 114 ? 19.843 8.334 1.701 1.00 76.50 114 LEU A CA 1
ATOM 969 C C . LEU A 1 114 ? 20.855 9.493 1.590 1.00 76.50 114 LEU A C 1
ATOM 971 O O . LEU A 1 114 ? 21.037 9.978 0.467 1.00 76.50 114 LEU A O 1
ATOM 975 N N . PRO A 1 115 ? 21.551 9.932 2.661 1.00 80.00 115 PRO A N 1
ATOM 976 C CA . PRO A 1 115 ? 22.545 11.004 2.559 1.00 80.00 115 PRO A CA 1
ATOM 977 C C . PRO A 1 115 ? 23.803 10.617 1.761 1.00 80.00 115 PRO A C 1
ATOM 979 O O . PRO A 1 115 ? 24.535 11.497 1.317 1.00 80.00 115 PRO A O 1
ATOM 982 N N . GLN A 1 116 ? 24.054 9.323 1.541 1.00 83.12 116 GLN A N 1
ATOM 983 C CA . GLN A 1 116 ? 25.203 8.809 0.780 1.00 83.12 116 GLN A CA 1
ATOM 984 C C . GLN A 1 116 ? 24.907 8.678 -0.725 1.00 83.12 116 GLN A C 1
ATOM 986 O O . GLN A 1 116 ? 25.808 8.430 -1.535 1.00 83.12 116 GLN A O 1
ATOM 991 N N . LEU A 1 117 ? 23.638 8.818 -1.114 1.00 84.50 117 LEU A N 1
ATOM 992 C CA . LEU A 1 117 ? 23.212 8.802 -2.506 1.00 84.50 117 LEU A CA 1
ATOM 993 C C . LEU A 1 117 ? 23.341 10.193 -3.123 1.00 84.50 117 LEU A C 1
ATOM 995 O O . LEU A 1 117 ? 22.929 11.203 -2.557 1.00 84.50 117 LEU A O 1
ATOM 999 N N . THR A 1 118 ? 23.856 10.238 -4.346 1.00 86.38 118 THR A N 1
ATOM 1000 C CA . THR A 1 118 ? 23.842 11.458 -5.155 1.00 86.38 118 THR A CA 1
ATOM 1001 C C . THR A 1 118 ? 22.408 11.876 -5.480 1.00 86.38 118 THR A C 1
ATOM 1003 O O . THR A 1 118 ? 21.498 11.047 -5.534 1.00 86.38 118 THR A O 1
ATOM 1006 N N . ALA A 1 119 ? 22.201 13.157 -5.795 1.00 82.56 119 ALA A N 1
ATOM 1007 C CA . ALA A 1 119 ? 20.880 13.667 -6.164 1.00 82.56 119 ALA A CA 1
ATOM 1008 C C . ALA A 1 119 ? 20.230 12.851 -7.300 1.00 82.56 119 ALA A C 1
ATOM 1010 O O . ALA A 1 119 ? 19.043 12.552 -7.247 1.00 82.56 119 ALA A O 1
ATOM 1011 N N . VAL A 1 120 ? 21.002 12.411 -8.301 1.00 84.38 120 VAL A N 1
ATOM 1012 C CA . VAL A 1 120 ? 20.486 11.578 -9.403 1.00 84.38 120 VAL A CA 1
ATOM 1013 C C . VAL A 1 120 ? 20.108 10.173 -8.923 1.00 84.38 120 VAL A C 1
ATOM 1015 O O . VAL A 1 120 ? 19.078 9.647 -9.338 1.00 84.38 120 VAL A O 1
ATOM 1018 N N . GLU A 1 121 ? 20.893 9.566 -8.033 1.00 85.75 121 GLU A N 1
ATOM 1019 C CA . GLU A 1 121 ? 20.576 8.262 -7.436 1.00 85.75 121 GLU A CA 1
ATOM 1020 C C . GLU A 1 121 ? 19.308 8.319 -6.581 1.00 85.75 121 GLU A C 1
ATOM 1022 O O . GLU A 1 121 ? 18.456 7.442 -6.710 1.00 85.75 121 GLU A O 1
ATOM 1027 N N . GLN A 1 122 ? 19.128 9.376 -5.787 1.00 84.19 122 GLN A N 1
ATOM 1028 C CA . GLN A 1 122 ? 17.895 9.607 -5.033 1.00 84.19 122 GLN A CA 1
ATOM 1029 C C . GLN A 1 122 ? 16.695 9.770 -5.971 1.00 84.19 122 GLN A C 1
ATOM 1031 O O . GLN A 1 122 ? 15.648 9.166 -5.753 1.00 84.19 122 GLN A O 1
ATOM 1036 N N . GLN A 1 123 ? 16.838 10.530 -7.062 1.00 82.44 123 GLN A N 1
ATOM 1037 C CA . GLN A 1 123 ? 15.767 10.668 -8.052 1.00 82.44 123 GLN A CA 1
ATOM 1038 C C . GLN A 1 123 ? 15.432 9.322 -8.705 1.00 82.44 123 GLN A C 1
ATOM 1040 O O . GLN A 1 123 ? 14.260 9.022 -8.904 1.00 82.44 123 GLN A O 1
ATOM 1045 N N . ILE A 1 124 ? 16.425 8.479 -8.997 1.00 85.06 124 ILE A N 1
ATOM 1046 C CA . ILE A 1 124 ? 16.183 7.121 -9.495 1.00 85.06 124 ILE A CA 1
ATOM 1047 C C . ILE A 1 124 ? 15.459 6.282 -8.435 1.00 85.06 124 ILE A C 1
ATOM 1049 O O . ILE A 1 124 ? 14.473 5.630 -8.769 1.00 85.06 124 ILE A O 1
ATOM 1053 N N . LEU A 1 125 ? 15.885 6.326 -7.172 1.00 83.88 125 LEU A N 1
ATOM 1054 C CA . LEU A 1 125 ? 15.236 5.608 -6.076 1.00 83.88 125 LEU A CA 1
ATOM 1055 C C . LEU A 1 125 ? 13.762 6.015 -5.941 1.00 83.88 125 LEU A C 1
ATOM 1057 O O . LEU A 1 125 ? 12.873 5.183 -6.098 1.00 83.88 125 LEU A O 1
ATOM 1061 N N . PHE A 1 126 ? 13.488 7.303 -5.742 1.00 78.50 126 PHE A N 1
ATOM 1062 C CA . PHE A 1 126 ? 12.132 7.788 -5.495 1.00 78.50 126 PHE A CA 1
ATOM 1063 C C . PHE A 1 126 ? 11.245 7.742 -6.735 1.00 78.50 126 PHE A C 1
ATOM 1065 O O . PHE A 1 126 ? 10.121 7.258 -6.675 1.00 78.50 126 PHE A O 1
ATOM 1072 N N . LYS A 1 127 ? 11.721 8.227 -7.882 1.00 77.69 127 LYS A N 1
ATOM 1073 C CA . LYS A 1 127 ? 10.853 8.386 -9.052 1.00 77.69 127 LYS A CA 1
ATOM 1074 C C . LYS A 1 127 ? 10.806 7.147 -9.935 1.00 77.69 127 LYS A C 1
ATOM 1076 O O . LYS A 1 127 ? 9.748 6.824 -10.461 1.00 77.69 127 LYS A O 1
ATOM 1081 N N . HIS A 1 128 ? 11.926 6.447 -10.118 1.00 83.00 128 HIS A N 1
ATOM 1082 C CA . HIS A 1 128 ? 11.951 5.252 -10.964 1.00 83.00 128 HIS A CA 1
ATOM 1083 C C . HIS A 1 128 ? 11.633 3.972 -10.186 1.00 83.00 128 HIS A C 1
ATOM 1085 O O . HIS A 1 128 ? 10.808 3.198 -10.660 1.00 83.00 128 HIS A O 1
ATOM 1091 N N . LEU A 1 129 ? 12.265 3.733 -9.029 1.00 77.50 129 LEU A N 1
ATOM 1092 C CA . LEU A 1 129 ? 12.039 2.498 -8.267 1.00 77.50 129 LEU A CA 1
ATOM 1093 C C . LEU A 1 129 ? 10.761 2.545 -7.416 1.00 77.50 129 LEU A C 1
ATOM 1095 O O . LEU A 1 129 ? 10.041 1.555 -7.404 1.00 77.50 129 LEU A O 1
ATOM 1099 N N . LEU A 1 130 ? 10.459 3.664 -6.744 1.00 73.69 130 LEU A N 1
ATOM 1100 C CA . LEU A 1 130 ? 9.283 3.762 -5.862 1.00 73.69 130 LEU A CA 1
ATOM 1101 C C . LEU A 1 130 ? 8.013 4.260 -6.578 1.00 73.69 130 LEU A C 1
ATOM 1103 O O . LEU A 1 130 ? 6.918 3.818 -6.252 1.00 73.69 130 LEU A O 1
ATOM 1107 N N . GLN A 1 131 ? 8.139 5.156 -7.564 1.00 70.56 131 GLN A N 1
ATOM 1108 C CA . GLN A 1 131 ? 7.000 5.730 -8.310 1.00 70.56 131 GLN A CA 1
ATOM 1109 C C . GLN A 1 131 ? 6.848 5.178 -9.741 1.00 70.56 131 GLN A C 1
ATOM 1111 O O . GLN A 1 131 ? 6.060 5.712 -10.520 1.00 70.56 131 GLN A O 1
ATOM 1116 N N . GLU A 1 132 ? 7.619 4.146 -10.107 1.00 69.94 132 GLU A N 1
ATOM 1117 C CA . GLU A 1 132 ? 7.558 3.438 -11.400 1.00 69.94 132 GLU A CA 1
ATOM 1118 C C . GLU A 1 132 ? 7.645 4.331 -12.659 1.00 69.94 132 GLU A C 1
ATOM 1120 O O . GLU A 1 132 ? 7.222 3.952 -13.756 1.00 69.94 132 GLU A O 1
ATOM 1125 N N . GLN A 1 133 ? 8.239 5.525 -12.565 1.00 78.25 133 GLN A N 1
ATOM 1126 C CA . GLN A 1 133 ? 8.429 6.372 -13.741 1.00 78.25 133 GLN A CA 1
ATOM 1127 C C . GLN A 1 133 ? 9.384 5.706 -14.733 1.00 78.25 133 GLN A C 1
ATOM 1129 O O . GLN A 1 133 ? 10.423 5.150 -14.365 1.00 78.25 133 GLN A O 1
ATOM 1134 N N . LYS A 1 134 ? 9.075 5.802 -16.033 1.00 84.38 134 LYS A N 1
ATOM 1135 C CA . LYS A 1 134 ? 9.958 5.273 -17.080 1.00 84.38 134 LYS A CA 1
ATOM 1136 C C . LYS A 1 134 ? 11.320 5.962 -17.002 1.00 84.38 134 LYS A C 1
ATOM 1138 O O . LYS A 1 134 ? 11.412 7.187 -17.056 1.00 84.38 134 LYS A O 1
ATOM 1143 N N . LEU A 1 135 ? 12.386 5.162 -16.973 1.00 82.69 135 LEU A N 1
ATOM 1144 C CA . LEU A 1 135 ? 13.768 5.652 -16.905 1.00 82.69 135 LEU A CA 1
ATOM 1145 C C . LEU A 1 135 ? 14.105 6.622 -18.056 1.00 82.69 135 LEU A C 1
ATOM 1147 O O . LEU A 1 135 ? 14.901 7.540 -17.888 1.00 82.69 135 LEU A O 1
ATOM 1151 N N . SER A 1 136 ? 13.483 6.428 -19.224 1.00 80.75 136 SER A N 1
ATOM 1152 C CA . SER A 1 136 ? 13.603 7.317 -20.385 1.00 80.75 136 SER A CA 1
ATOM 1153 C C . SER A 1 136 ? 12.988 8.697 -20.149 1.00 80.75 136 SER A C 1
ATOM 1155 O O . SER A 1 136 ? 13.601 9.693 -20.513 1.00 80.75 136 SER A O 1
ATOM 1157 N N . LEU A 1 137 ? 11.818 8.769 -19.508 1.00 79.38 137 LEU A N 1
ATOM 1158 C CA . LEU A 1 137 ? 11.176 10.037 -19.145 1.00 79.38 137 LEU A CA 1
ATOM 1159 C C . LEU A 1 137 ? 11.978 10.765 -18.065 1.00 79.38 137 LEU A C 1
ATOM 1161 O O . LEU A 1 137 ? 12.183 11.970 -18.147 1.00 79.38 137 LEU A O 1
ATOM 1165 N N . LEU A 1 138 ? 12.506 10.021 -17.093 1.00 85.94 138 LEU A N 1
ATOM 1166 C CA . LEU A 1 138 ? 13.352 10.578 -16.041 1.00 85.94 138 LEU A CA 1
ATOM 1167 C C . LEU A 1 138 ? 14.669 11.148 -16.600 1.00 85.94 138 LEU A C 1
ATOM 1169 O O . LEU A 1 138 ? 15.147 12.169 -16.114 1.00 85.94 138 LEU A O 1
ATOM 1173 N N . ALA A 1 139 ? 15.213 10.547 -17.662 1.00 83.12 139 ALA A N 1
ATOM 1174 C CA . ALA A 1 139 ? 16.394 11.059 -18.358 1.00 83.12 139 ALA A CA 1
ATOM 1175 C C . ALA A 1 139 ? 16.140 12.394 -19.055 1.00 83.12 139 ALA A C 1
ATOM 1177 O O . ALA A 1 139 ? 16.948 13.311 -18.926 1.00 83.12 139 ALA A O 1
ATOM 1178 N N . ILE A 1 140 ? 14.989 12.520 -19.717 1.00 81.50 140 ILE A N 1
ATOM 1179 C CA . ILE A 1 140 ? 14.554 13.774 -20.341 1.00 81.50 140 ILE A CA 1
ATOM 1180 C C . ILE A 1 140 ? 14.376 14.857 -19.270 1.00 81.50 140 ILE A C 1
ATOM 1182 O O . ILE A 1 140 ? 14.932 15.943 -19.400 1.00 81.50 140 ILE A O 1
ATOM 1186 N N . ASN A 1 141 ? 13.681 14.538 -18.175 1.00 81.25 141 ASN A N 1
ATOM 1187 C CA . ASN A 1 141 ? 13.379 15.492 -17.103 1.00 81.25 141 ASN A CA 1
ATOM 1188 C C . ASN A 1 141 ? 14.624 15.994 -16.356 1.00 81.25 141 ASN A C 1
ATOM 1190 O O . ASN A 1 141 ? 14.628 17.118 -15.866 1.00 81.25 141 ASN A O 1
ATOM 1194 N N . LEU A 1 142 ? 15.666 15.167 -16.247 1.00 80.44 142 LEU A N 1
ATOM 1195 C CA . LEU A 1 142 ? 16.930 15.541 -15.609 1.00 80.44 142 LEU A CA 1
ATOM 1196 C C . LEU A 1 142 ? 17.950 16.141 -16.590 1.00 80.44 142 LEU A C 1
ATOM 1198 O O . LEU A 1 142 ? 19.041 16.508 -16.165 1.00 80.44 142 LEU A O 1
ATOM 1202 N N . GLY A 1 143 ? 17.634 16.220 -17.888 1.00 83.69 143 GLY A N 1
ATOM 1203 C CA . GLY A 1 143 ? 18.552 16.734 -18.908 1.00 83.69 143 GLY A CA 1
ATOM 1204 C C . GLY A 1 143 ? 19.801 15.868 -19.109 1.00 83.69 143 GLY A C 1
ATOM 1205 O O . GLY A 1 143 ? 20.840 16.369 -19.535 1.00 83.69 143 GLY A O 1
ATOM 1206 N N . VAL A 1 144 ? 19.731 14.571 -18.794 1.00 86.62 144 VAL A N 1
ATOM 1207 C CA . VAL A 1 144 ? 20.869 13.643 -18.888 1.00 86.62 144 VAL A CA 1
ATOM 1208 C C . VAL A 1 144 ? 20.617 12.553 -19.923 1.00 86.62 144 VAL A C 1
ATOM 1210 O O . VAL A 1 144 ? 19.485 12.209 -20.258 1.00 86.62 144 VAL A O 1
ATOM 1213 N N . THR A 1 145 ? 21.689 11.939 -20.423 1.00 88.19 145 THR A N 1
ATOM 1214 C CA . THR A 1 145 ? 21.538 10.866 -21.412 1.00 88.19 145 THR A CA 1
ATOM 1215 C C . THR A 1 145 ? 20.940 9.593 -20.786 1.00 88.19 145 THR A C 1
ATOM 1217 O O . THR A 1 145 ? 21.327 9.197 -19.680 1.00 88.19 145 THR A O 1
ATOM 1220 N N . PRO A 1 146 ? 20.073 8.850 -21.504 1.00 82.06 146 PRO A N 1
ATOM 1221 C CA . PRO A 1 146 ? 19.541 7.570 -21.023 1.00 82.06 146 PRO A CA 1
ATOM 1222 C C . PRO A 1 146 ? 20.632 6.543 -20.689 1.00 82.06 146 PRO A C 1
ATOM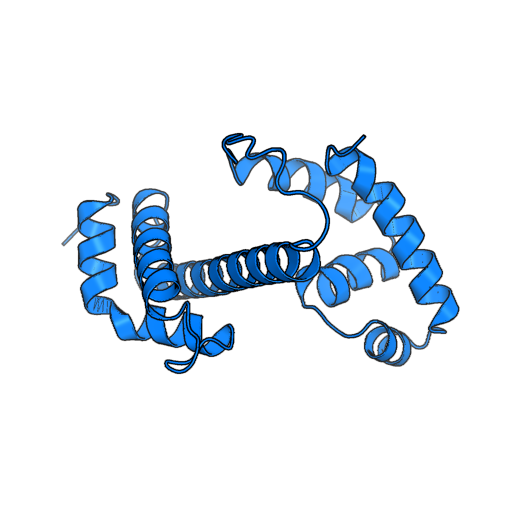 1224 O O . PRO A 1 146 ? 20.460 5.700 -19.810 1.00 82.06 146 PRO A O 1
ATOM 1227 N N . ARG A 1 147 ? 21.779 6.612 -21.381 1.00 86.06 147 ARG A N 1
ATOM 1228 C CA . ARG A 1 147 ? 22.947 5.758 -21.126 1.00 86.06 147 ARG A CA 1
ATOM 1229 C C . ARG A 1 147 ? 23.560 6.035 -19.753 1.00 86.06 147 ARG A C 1
ATOM 1231 O O . ARG A 1 147 ? 23.840 5.086 -19.024 1.00 86.06 147 ARG A O 1
ATOM 1238 N N . TYR A 1 148 ? 23.725 7.309 -19.395 1.00 86.12 148 TYR A N 1
ATOM 1239 C CA . TYR A 1 148 ? 24.189 7.716 -18.069 1.00 86.12 148 TYR A CA 1
ATOM 1240 C C . TYR A 1 148 ? 23.223 7.230 -16.983 1.00 86.12 148 TYR A C 1
ATOM 1242 O O . TYR A 1 148 ? 23.643 6.583 -16.029 1.00 86.12 148 TYR A O 1
ATOM 1250 N N . LEU A 1 149 ? 21.918 7.404 -17.188 1.00 87.75 149 LEU A N 1
ATOM 1251 C CA . LEU A 1 149 ? 20.903 6.997 -16.215 1.00 87.75 149 LEU A CA 1
ATOM 1252 C C . LEU A 1 149 ? 20.830 5.484 -15.986 1.00 87.75 149 LEU A C 1
ATOM 1254 O O . LEU A 1 149 ? 20.689 5.031 -14.852 1.00 87.75 149 LEU A O 1
ATOM 1258 N N . ARG A 1 150 ? 20.997 4.681 -17.045 1.00 88.81 150 ARG A N 1
ATOM 1259 C CA . ARG A 1 150 ? 21.125 3.219 -16.918 1.00 88.81 150 ARG A CA 1
ATOM 1260 C C . ARG A 1 150 ? 22.361 2.827 -16.113 1.00 88.81 150 ARG A C 1
ATOM 1262 O O . ARG A 1 150 ? 22.252 1.941 -15.271 1.00 88.81 150 ARG A O 1
ATOM 1269 N N . LYS A 1 151 ? 23.502 3.491 -16.344 1.00 90.31 151 LYS A N 1
ATOM 1270 C CA . LYS A 1 151 ? 24.742 3.264 -15.585 1.00 90.31 151 LYS A CA 1
ATOM 1271 C C . LYS A 1 151 ? 24.539 3.575 -14.100 1.00 90.31 151 LYS A C 1
ATOM 1273 O O . LYS A 1 151 ? 24.840 2.726 -13.267 1.00 90.31 151 LYS A O 1
ATOM 1278 N N . VAL A 1 152 ? 23.977 4.743 -13.783 1.00 88.19 152 VAL A N 1
ATOM 1279 C CA . VAL A 1 152 ? 23.711 5.161 -12.397 1.00 88.19 152 VAL A CA 1
ATOM 1280 C C . VAL A 1 152 ? 22.710 4.221 -11.723 1.00 88.19 152 VAL A C 1
ATOM 1282 O O . VAL A 1 152 ? 22.928 3.817 -10.589 1.00 88.19 152 VAL A O 1
ATOM 1285 N N . ARG A 1 153 ? 21.664 3.765 -12.426 1.00 90.00 153 ARG A N 1
ATOM 1286 C CA . ARG A 1 153 ? 20.731 2.753 -11.900 1.00 90.00 153 ARG A CA 1
ATOM 1287 C C . ARG A 1 153 ? 21.443 1.452 -11.521 1.00 90.00 153 ARG A C 1
ATOM 1289 O O . ARG A 1 153 ? 21.135 0.871 -10.486 1.00 90.00 153 ARG A O 1
ATOM 1296 N N . THR A 1 154 ? 22.370 0.978 -12.352 1.00 89.56 154 THR A N 1
ATOM 1297 C CA . THR A 1 154 ? 23.152 -0.229 -12.048 1.00 89.56 154 THR A CA 1
ATOM 1298 C C . THR A 1 154 ? 24.034 -0.026 -10.816 1.00 89.56 154 THR A C 1
ATOM 1300 O O . THR A 1 154 ? 24.092 -0.904 -9.962 1.00 89.56 154 THR A O 1
ATOM 1303 N N . GLN A 1 155 ? 24.664 1.144 -10.682 1.00 87.75 155 GLN A N 1
ATOM 1304 C CA . GLN A 1 155 ? 25.472 1.496 -9.508 1.00 87.75 155 GLN A CA 1
ATOM 1305 C C . GLN A 1 155 ? 24.623 1.597 -8.236 1.00 87.75 155 GLN A C 1
ATOM 1307 O O . GLN A 1 155 ? 24.989 1.027 -7.213 1.00 87.75 155 GLN A O 1
ATOM 1312 N N . LEU A 1 156 ? 23.455 2.237 -8.318 1.00 87.75 156 LEU A N 1
ATOM 1313 C CA . LEU A 1 156 ? 22.494 2.312 -7.221 1.00 87.75 156 LEU A CA 1
ATOM 1314 C C . LEU A 1 156 ? 22.048 0.915 -6.776 1.00 87.75 156 LEU A C 1
ATOM 1316 O O . LEU A 1 156 ? 22.034 0.629 -5.586 1.00 87.75 156 LEU A O 1
ATOM 1320 N N . ARG A 1 157 ? 21.745 0.011 -7.716 1.00 86.06 157 ARG A N 1
ATOM 1321 C CA . ARG A 1 157 ? 21.408 -1.383 -7.384 1.00 86.06 157 ARG A CA 1
ATOM 1322 C C . ARG A 1 157 ? 22.551 -2.108 -6.681 1.00 86.06 157 ARG A C 1
ATOM 1324 O O . ARG A 1 157 ? 22.286 -2.848 -5.746 1.00 86.06 157 ARG A O 1
ATOM 1331 N N . ALA A 1 158 ? 23.798 -1.882 -7.093 1.00 86.19 158 ALA A N 1
ATOM 1332 C CA . ALA A 1 158 ? 24.956 -2.458 -6.413 1.00 86.19 158 ALA A CA 1
ATOM 1333 C C . ALA A 1 158 ? 25.099 -1.936 -4.972 1.00 86.19 158 ALA A C 1
ATOM 1335 O O . ALA A 1 158 ? 25.403 -2.719 -4.081 1.00 86.19 158 ALA A O 1
ATOM 1336 N N . LYS A 1 159 ? 24.814 -0.646 -4.735 1.00 84.06 159 LYS A N 1
ATOM 1337 C CA . LYS A 1 159 ? 24.797 -0.042 -3.390 1.00 84.06 159 LYS A CA 1
ATOM 1338 C C . LYS A 1 159 ? 23.650 -0.558 -2.513 1.00 84.06 159 LYS A C 1
ATOM 1340 O O . LYS A 1 159 ? 23.829 -0.704 -1.314 1.00 84.06 159 LYS A O 1
ATOM 1345 N N . LEU A 1 160 ? 22.489 -0.838 -3.107 1.00 80.38 160 LEU A N 1
ATOM 1346 C CA . LEU A 1 160 ? 21.313 -1.357 -2.399 1.00 80.38 160 LEU A CA 1
ATOM 1347 C C . LEU A 1 160 ? 21.377 -2.872 -2.158 1.00 80.38 160 LEU A C 1
ATOM 1349 O O . LEU A 1 160 ? 20.758 -3.360 -1.222 1.00 80.38 160 LEU A O 1
ATOM 1353 N N . ARG A 1 161 ? 22.119 -3.622 -2.983 1.00 81.25 161 ARG A N 1
ATOM 1354 C CA . ARG A 1 161 ? 22.263 -5.082 -2.876 1.00 81.25 161 ARG A CA 1
ATOM 1355 C C . ARG A 1 161 ? 22.652 -5.577 -1.471 1.00 81.25 161 ARG A C 1
ATOM 1357 O O . ARG A 1 161 ? 21.963 -6.480 -1.008 1.00 81.25 161 ARG A O 1
ATOM 1364 N N . PRO A 1 162 ? 23.665 -5.019 -0.775 1.00 76.69 162 PRO A N 1
ATOM 1365 C CA . PRO A 1 162 ? 24.009 -5.465 0.579 1.00 76.69 162 PRO A CA 1
ATOM 1366 C C . PRO A 1 162 ? 22.902 -5.200 1.610 1.00 76.69 162 PRO A C 1
ATOM 1368 O O . PRO A 1 162 ? 22.814 -5.926 2.590 1.00 76.69 162 PRO A O 1
ATOM 1371 N N . LEU A 1 163 ? 22.035 -4.206 1.380 1.00 68.06 163 LEU A N 1
ATOM 1372 C CA . LEU A 1 163 ? 20.883 -3.925 2.246 1.00 68.06 163 LEU A CA 1
ATOM 1373 C C . LEU A 1 163 ? 19.686 -4.841 1.956 1.00 68.06 163 LEU A C 1
ATOM 1375 O O . LEU A 1 163 ? 18.802 -4.986 2.788 1.00 68.06 163 LEU A O 1
ATOM 1379 N N . LEU A 1 164 ? 19.639 -5.445 0.764 1.00 63.25 164 LEU A N 1
ATOM 1380 C CA . LEU A 1 164 ? 18.520 -6.265 0.293 1.00 63.25 164 LEU A CA 1
ATOM 1381 C C . LEU A 1 164 ? 18.701 -7.772 0.543 1.00 63.25 164 LEU A C 1
ATOM 1383 O O . LEU A 1 164 ? 17.860 -8.554 0.107 1.00 63.25 164 LEU A O 1
ATOM 1387 N N . GLY A 1 165 ? 19.779 -8.182 1.223 1.00 51.91 165 GLY A N 1
ATOM 1388 C CA . GLY A 1 165 ? 19.943 -9.542 1.751 1.00 51.91 165 GLY A CA 1
ATOM 1389 C C . GLY A 1 165 ? 19.930 -10.678 0.720 1.00 51.91 165 GLY A C 1
ATOM 1390 O O . GLY A 1 165 ? 19.593 -11.801 1.074 1.00 51.91 165 GLY A O 1
ATOM 1391 N N . ARG A 1 166 ? 20.266 -10.422 -0.551 1.00 45.19 166 ARG A N 1
ATOM 1392 C CA . ARG A 1 166 ? 20.415 -11.479 -1.570 1.00 45.19 166 ARG A CA 1
ATOM 1393 C C . ARG A 1 166 ? 21.887 -11.638 -1.945 1.00 45.19 166 ARG A C 1
ATOM 1395 O O . ARG A 1 166 ? 22.407 -10.851 -2.752 1.00 45.19 166 ARG A O 1
ATOM 1402 N N . GLU A 1 167 ? 22.536 -12.622 -1.322 1.00 35.88 167 GLU A N 1
ATOM 1403 C CA . GLU A 1 167 ? 23.797 -13.198 -1.810 1.00 35.88 167 GLU A CA 1
ATOM 1404 C C . GLU A 1 167 ? 23.588 -13.798 -3.205 1.00 35.88 167 GLU A C 1
ATOM 1406 O O . GLU A 1 167 ? 22.612 -14.556 -3.399 1.00 35.88 167 GLU A O 1
#

Secondary structure (DSSP, 8-state):
-PPP-SHHHHHHHHHH-HHHHHHHHHHTT--TTSTTHHHHHHHHHHHHHHHHHT----HHHHHHHHHHHHHHHHHHHHHHHHHHHHTTTT------------TTHHHHHHHHHGGGS-HHHHHIIIIIIIS---HHHHHHHTT--HHHHHHHHHHHHHHHGGGTT--

pLDDT: mean 80.63, std 17.51, range [34.75, 98.12]